Protein AF-A0A949YRA2-F1 (afdb_monomer_lite)

Foldseek 3Di:
DPPPDDDPFDKDKDWDWADDDPLDIDIDIDIAGPPVVNVCGVVRVVVVVVVVVVVVVVVVVVSVVCVVCVPDDDDDDPVCPVVVVVVVVVVVVVVVVPPPPPDDDDDDDDPPVVVVVVVVVPDDDDDDDD

Radius of gyration: 23.34 Å; chains: 1; bounding box: 51×47×56 Å

pLDDT: mean 82.06, std 20.98, range [34.44, 98.25]

Secondary structure (DSSP, 8-state):
--TTPPPS--EEEEEEEEEEETTEEEEEEEEEE-GGGGGGHHHHHHHHHHHHHHHHHHHHHHHHHHHH-TTPPPPPPGGGHHHHHHHHHHHHHHHHHTSPP-PPSPPP--GGGHHHHHSSS-S-------

Sequence (130 aa):
EAVGVEPLHSQFTCQAVTPLTHDRTCYFFAYGPWEKEAELKDFFYDLGKRAFEEDRMMIEAQQRNIDLHPEAKMVKLSMDAGLAQFNRIMDELMRAEAQPSTAAPGGQVEPDQFRKKLALEGSSRTVRDL

Structure (mmCIF, N/CA/C/O backbone):
data_AF-A0A949YRA2-F1
#
_entry.id   AF-A0A949YRA2-F1
#
loop_
_atom_site.group_PDB
_atom_site.id
_atom_site.type_symbol
_atom_site.label_atom_id
_atom_site.label_alt_id
_atom_site.label_comp_id
_atom_site.label_asym_id
_atom_site.label_entity_id
_atom_site.label_seq_id
_atom_site.pdbx_PDB_ins_code
_atom_site.Cartn_x
_atom_site.Cartn_y
_atom_site.Cartn_z
_atom_site.occupancy
_atom_site.B_iso_or_equiv
_atom_site.auth_seq_id
_atom_site.auth_comp_id
_atom_site.auth_asym_id
_atom_site.auth_atom_id
_atom_site.pdbx_PDB_model_num
ATOM 1 N N . GLU A 1 1 ? 21.977 7.964 0.334 1.00 52.72 1 GLU A N 1
ATOM 2 C CA . GLU A 1 1 ? 22.234 7.183 -0.894 1.00 52.72 1 GLU A CA 1
ATOM 3 C C . GLU A 1 1 ? 23.658 6.662 -0.870 1.00 52.72 1 GLU A C 1
ATOM 5 O O . GLU A 1 1 ? 24.536 7.360 -0.371 1.00 52.72 1 GLU A O 1
ATOM 10 N N . ALA A 1 2 ? 23.885 5.440 -1.350 1.00 53.75 2 ALA A N 1
ATOM 11 C CA . ALA A 1 2 ? 25.237 4.948 -1.579 1.00 53.75 2 ALA A CA 1
ATOM 12 C C . ALA A 1 2 ? 25.808 5.691 -2.796 1.00 53.75 2 ALA A C 1
ATOM 14 O O . ALA A 1 2 ? 25.314 5.539 -3.910 1.00 53.75 2 ALA A O 1
ATOM 15 N N . VAL A 1 3 ? 26.799 6.549 -2.569 1.00 66.19 3 VAL A N 1
ATOM 16 C CA . VAL A 1 3 ? 27.425 7.343 -3.631 1.00 66.19 3 VAL A CA 1
ATOM 17 C C . VAL A 1 3 ? 28.216 6.404 -4.547 1.00 66.19 3 VAL A C 1
ATOM 19 O O . VAL A 1 3 ? 29.112 5.707 -4.079 1.00 66.19 3 VAL A O 1
ATOM 22 N N . GLY A 1 4 ? 27.892 6.395 -5.844 1.00 78.25 4 GLY A N 1
ATOM 23 C CA . GLY A 1 4 ? 28.677 5.710 -6.882 1.00 78.25 4 GLY A CA 1
ATOM 24 C C . GLY A 1 4 ? 28.222 4.302 -7.283 1.00 78.25 4 GLY A C 1
ATOM 25 O O . GLY A 1 4 ? 28.941 3.648 -8.032 1.00 78.25 4 GLY A O 1
ATOM 26 N N . VAL A 1 5 ? 27.059 3.827 -6.824 1.00 83.94 5 VAL A N 1
ATOM 27 C CA . VAL A 1 5 ? 26.470 2.563 -7.305 1.00 83.94 5 VAL A CA 1
ATOM 28 C C . VAL A 1 5 ? 25.329 2.877 -8.267 1.00 83.94 5 VAL A C 1
ATOM 30 O O . VAL A 1 5 ? 24.354 3.514 -7.870 1.00 83.94 5 VAL A O 1
ATOM 33 N N . GLU A 1 6 ? 25.438 2.429 -9.520 1.00 82.62 6 GLU A N 1
ATOM 34 C CA . GLU A 1 6 ? 24.311 2.499 -10.453 1.00 82.62 6 GLU A CA 1
ATOM 35 C C . GLU A 1 6 ? 23.200 1.524 -10.022 1.00 82.62 6 GLU A C 1
ATOM 37 O O . GLU A 1 6 ? 23.482 0.347 -9.769 1.00 82.62 6 GLU A O 1
ATOM 42 N N . PRO A 1 7 ? 21.937 1.980 -9.916 1.00 82.81 7 PRO A N 1
ATOM 43 C CA . PRO A 1 7 ? 20.812 1.100 -9.633 1.00 82.81 7 PRO A CA 1
ATOM 44 C C . PRO A 1 7 ? 20.627 0.059 -10.739 1.00 82.81 7 PRO A C 1
ATOM 46 O O . PRO A 1 7 ? 20.622 0.403 -11.917 1.00 82.81 7 PRO A O 1
ATOM 49 N N . LEU A 1 8 ? 20.390 -1.196 -10.343 1.00 81.81 8 LEU A N 1
ATOM 50 C CA . LEU A 1 8 ? 20.043 -2.289 -11.265 1.00 81.81 8 LEU A CA 1
ATOM 51 C C . LEU A 1 8 ? 18.820 -1.954 -12.127 1.00 81.81 8 LEU A C 1
ATOM 53 O O . LEU A 1 8 ? 18.815 -2.247 -13.315 1.00 81.81 8 LEU A O 1
ATOM 57 N N . HIS A 1 9 ? 17.813 -1.323 -11.520 1.00 79.31 9 HIS A N 1
ATOM 58 C CA . HIS A 1 9 ? 16.630 -0.814 -12.201 1.00 79.31 9 HIS A CA 1
ATOM 59 C C . HIS A 1 9 ? 16.230 0.516 -11.592 1.00 79.31 9 HIS A C 1
ATOM 61 O O . HIS A 1 9 ? 16.335 0.723 -10.379 1.00 79.31 9 HIS A O 1
ATOM 67 N N . SER A 1 10 ? 15.710 1.396 -12.436 1.00 87.31 10 SER A N 1
ATOM 68 C CA . SER A 1 10 ? 14.964 2.556 -11.981 1.00 87.31 10 SER A CA 1
ATOM 69 C C . SER A 1 10 ? 13.503 2.335 -12.369 1.00 87.31 10 SER A C 1
ATOM 71 O O . SER A 1 10 ? 13.205 2.013 -13.518 1.00 87.31 10 SER A O 1
ATOM 73 N N . GLN A 1 11 ? 12.593 2.470 -11.411 1.00 91.00 11 GLN A N 1
ATOM 74 C CA . GLN A 1 11 ? 11.174 2.158 -11.589 1.00 91.00 11 GLN A CA 1
ATOM 75 C C . GLN A 1 11 ? 10.303 3.121 -10.788 1.00 91.00 11 GLN A C 1
ATOM 77 O O . GLN A 1 11 ? 10.803 3.823 -9.903 1.00 91.00 11 GLN A O 1
ATOM 82 N N . PHE A 1 12 ? 9.009 3.137 -11.088 1.00 92.44 12 PHE A N 1
ATOM 83 C CA . PHE A 1 12 ? 8.016 3.840 -10.287 1.00 92.44 12 PHE A CA 1
ATOM 84 C C . PHE A 1 12 ? 6.942 2.875 -9.794 1.00 92.44 12 PHE A C 1
ATOM 86 O O . PHE A 1 12 ? 6.502 1.981 -10.516 1.00 92.44 12 PHE A O 1
ATOM 93 N N . THR A 1 13 ? 6.454 3.130 -8.584 1.00 94.19 13 THR A N 1
ATOM 94 C CA . THR A 1 13 ? 5.279 2.461 -8.038 1.00 94.19 13 THR A CA 1
ATOM 95 C C . THR A 1 13 ? 4.332 3.493 -7.449 1.00 94.19 13 THR A C 1
ATOM 97 O O . THR A 1 13 ? 4.756 4.482 -6.849 1.00 94.19 13 THR A O 1
ATOM 100 N N . CYS A 1 14 ? 3.040 3.284 -7.654 1.00 94.81 14 CYS A N 1
ATOM 101 C CA . CYS A 1 14 ? 1.979 4.077 -7.063 1.00 94.81 14 CYS A CA 1
ATOM 102 C C . CYS A 1 14 ? 0.889 3.129 -6.581 1.00 94.81 14 CYS A C 1
ATOM 104 O O . CYS A 1 14 ? 0.493 2.217 -7.306 1.00 94.81 14 CYS A O 1
ATOM 106 N N . GLN A 1 15 ? 0.412 3.356 -5.362 1.00 95.50 15 GLN A N 1
ATOM 107 C CA . GLN A 1 15 ? -0.683 2.614 -4.757 1.00 95.50 15 GLN A CA 1
ATOM 108 C C . GLN A 1 15 ? -1.664 3.619 -4.166 1.00 95.50 15 GLN A C 1
ATOM 110 O O . GLN A 1 15 ? -1.257 4.579 -3.507 1.00 95.50 15 GLN A O 1
ATOM 115 N N . ALA A 1 16 ? -2.952 3.404 -4.403 1.00 95.50 16 ALA A N 1
ATOM 116 C CA . ALA A 1 16 ? -4.012 4.224 -3.843 1.00 95.50 16 ALA A CA 1
ATOM 117 C C . ALA A 1 16 ? -5.181 3.341 -3.416 1.00 95.50 16 ALA A C 1
ATOM 119 O O . ALA A 1 16 ? -5.572 2.417 -4.126 1.00 95.50 16 ALA A O 1
ATOM 120 N N . VAL A 1 17 ? -5.756 3.654 -2.259 1.00 95.12 17 VAL A N 1
ATOM 121 C CA . VAL A 1 17 ? -6.926 2.961 -1.719 1.00 95.12 17 VAL A CA 1
ATOM 122 C C . VAL A 1 17 ? -8.065 3.948 -1.540 1.00 95.12 17 VAL A C 1
ATOM 124 O O . VAL A 1 17 ? -7.864 5.067 -1.074 1.00 95.12 17 VAL A O 1
ATOM 127 N N . THR A 1 18 ? -9.268 3.551 -1.937 1.00 95.81 18 THR A N 1
ATOM 128 C CA . THR A 1 18 ? -10.472 4.374 -1.799 1.00 95.81 18 THR A CA 1
ATOM 129 C C . THR A 1 18 ? -11.563 3.566 -1.107 1.00 95.81 18 THR A C 1
ATOM 131 O O . THR A 1 18 ? -11.992 2.549 -1.660 1.00 95.81 18 THR A O 1
ATOM 134 N N . PRO A 1 19 ? -12.041 4.000 0.073 1.00 95.06 19 PRO A N 1
ATOM 135 C CA . PRO A 1 19 ? -13.161 3.350 0.743 1.00 95.06 19 PRO A CA 1
ATOM 136 C C . PRO A 1 19 ? -14.398 3.299 -0.163 1.00 95.06 19 PRO A C 1
ATOM 138 O O . PRO A 1 19 ? -14.737 4.291 -0.807 1.00 95.06 19 PRO A O 1
ATOM 141 N N . LEU A 1 20 ? -15.077 2.151 -0.206 1.00 96.62 20 LEU A N 1
ATOM 142 C CA . LEU A 1 20 ? -16.342 1.972 -0.932 1.00 96.62 20 LEU A CA 1
ATOM 143 C C . LEU A 1 20 ? -17.508 1.757 0.035 1.00 96.62 20 LEU A C 1
ATOM 145 O O . LEU A 1 20 ? -18.541 2.412 -0.066 1.00 96.62 20 LEU A O 1
ATOM 149 N N . THR A 1 21 ? -17.332 0.842 0.984 1.00 96.12 21 THR A N 1
ATOM 150 C CA . THR A 1 21 ? -18.250 0.593 2.102 1.00 96.12 21 THR A CA 1
ATOM 151 C C . THR A 1 21 ? -17.438 0.548 3.394 1.00 96.12 21 THR A C 1
ATOM 153 O O . THR A 1 21 ? -16.222 0.727 3.380 1.00 96.12 21 THR A O 1
ATOM 156 N N . HIS A 1 22 ? -18.096 0.286 4.523 1.00 93.00 22 HIS A N 1
ATOM 157 C CA . HIS A 1 22 ? -17.409 0.103 5.803 1.00 93.00 22 HIS A CA 1
ATOM 158 C C . HIS A 1 22 ? -16.370 -1.041 5.798 1.00 93.00 22 HIS A C 1
ATOM 160 O O . HIS A 1 22 ? -15.440 -1.005 6.594 1.00 93.00 22 HIS A O 1
ATOM 166 N N . ASP A 1 23 ? -16.519 -2.027 4.905 1.00 93.44 23 ASP A N 1
ATOM 167 C CA . ASP A 1 23 ? -15.733 -3.268 4.838 1.00 93.44 23 ASP A CA 1
ATOM 168 C C . ASP A 1 23 ? -15.220 -3.595 3.416 1.00 93.44 23 ASP A C 1
ATOM 170 O O . ASP A 1 23 ? -14.812 -4.725 3.122 1.00 93.44 23 ASP A O 1
ATOM 174 N N . ARG A 1 24 ? -15.284 -2.634 2.486 1.00 96.38 24 ARG A N 1
ATO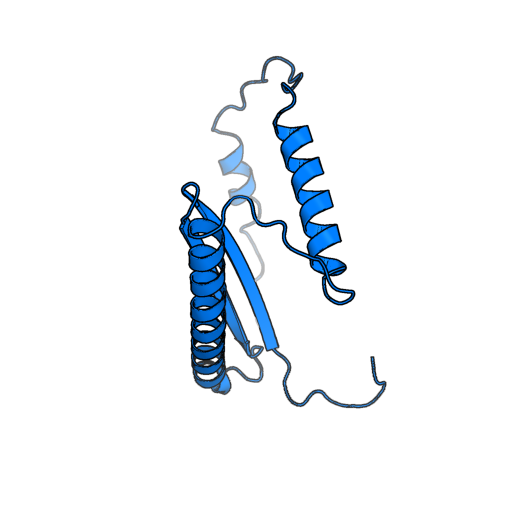M 175 C CA . ARG A 1 24 ? -14.804 -2.785 1.104 1.00 96.38 24 ARG A CA 1
ATOM 176 C C . ARG A 1 24 ? -14.054 -1.539 0.672 1.00 96.38 24 ARG A C 1
ATOM 178 O O . ARG A 1 24 ? -14.471 -0.414 0.941 1.00 96.38 24 ARG A O 1
ATOM 185 N N . THR A 1 25 ? -12.986 -1.751 -0.082 1.00 96.44 25 THR A N 1
ATOM 186 C CA . THR A 1 25 ? -12.154 -0.699 -0.663 1.00 96.44 25 THR A CA 1
ATOM 187 C C . THR A 1 25 ? -11.879 -1.011 -2.129 1.00 96.44 25 THR A C 1
ATOM 189 O O . THR A 1 25 ? -11.885 -2.174 -2.535 1.00 96.44 25 THR A O 1
ATOM 192 N N . CYS A 1 26 ? -11.642 0.023 -2.927 1.00 96.62 26 CYS A N 1
ATOM 193 C CA . CYS A 1 26 ? -11.049 -0.111 -4.247 1.00 96.62 26 CYS A CA 1
ATOM 194 C C . CYS A 1 26 ? -9.545 0.134 -4.126 1.00 96.62 26 CYS A C 1
ATOM 196 O O . CYS A 1 26 ? -9.133 1.163 -3.588 1.00 96.62 26 CYS A O 1
ATOM 198 N N . TYR A 1 27 ? -8.740 -0.806 -4.612 1.00 96.12 27 TYR A N 1
ATOM 199 C CA . TYR A 1 27 ? -7.285 -0.719 -4.588 1.00 96.12 27 TYR A CA 1
ATOM 200 C C . TYR A 1 27 ? -6.769 -0.502 -6.011 1.00 96.12 27 TYR A C 1
ATOM 202 O O . TYR A 1 27 ? -6.999 -1.324 -6.898 1.00 96.12 27 TYR A O 1
ATOM 210 N N . PHE A 1 28 ? -6.055 0.599 -6.219 1.00 95.62 28 PHE A N 1
ATOM 211 C CA . PHE A 1 28 ? -5.418 0.957 -7.479 1.00 95.62 28 PHE A CA 1
ATOM 212 C C . PHE A 1 28 ? -3.908 0.816 -7.338 1.00 95.62 28 PHE A C 1
ATOM 214 O O . PHE A 1 28 ? -3.332 1.294 -6.361 1.00 95.62 28 PHE A O 1
ATOM 221 N N . PHE A 1 29 ? -3.259 0.218 -8.336 1.00 95.25 29 PHE A N 1
ATOM 222 C CA . PHE A 1 29 ? -1.805 0.183 -8.418 1.00 95.25 29 PHE A CA 1
ATOM 223 C C . PHE A 1 29 ? -1.306 0.491 -9.821 1.00 95.25 29 PHE A C 1
ATOM 225 O O . PHE A 1 29 ? -1.953 0.182 -10.822 1.00 95.25 29 PHE A O 1
ATOM 232 N N . ALA A 1 30 ? -0.113 1.066 -9.870 1.00 94.12 30 ALA A N 1
ATOM 233 C CA . ALA A 1 30 ? 0.690 1.192 -11.067 1.00 94.12 30 ALA A CA 1
ATOM 234 C C . ALA A 1 30 ? 2.133 0.847 -10.709 1.00 94.12 30 ALA A C 1
ATOM 236 O O . ALA A 1 30 ? 2.660 1.337 -9.713 1.00 94.12 30 ALA A O 1
ATOM 237 N N . TYR A 1 31 ? 2.759 0.003 -11.520 1.00 95.56 31 TYR A N 1
ATOM 238 C CA . TYR A 1 31 ? 4.162 -0.359 -11.388 1.00 95.56 31 TYR A CA 1
ATOM 239 C C . TYR A 1 31 ? 4.742 -0.486 -12.792 1.00 95.56 31 TYR A C 1
ATOM 241 O O . TYR A 1 31 ? 4.183 -1.201 -13.626 1.00 95.56 31 TYR A O 1
ATOM 249 N N . GLY A 1 32 ? 5.826 0.232 -13.071 1.00 95.31 32 GLY A N 1
ATOM 250 C CA . GLY A 1 32 ? 6.456 0.180 -14.377 1.00 95.31 32 GLY A CA 1
ATOM 251 C C . GLY A 1 32 ? 7.894 0.689 -14.407 1.00 95.31 32 GLY A C 1
ATOM 252 O O . GLY A 1 32 ? 8.372 1.304 -13.446 1.00 95.31 32 GLY A O 1
ATOM 253 N N . PRO A 1 33 ? 8.581 0.436 -15.531 1.00 95.06 33 PRO A N 1
ATOM 254 C CA . PRO A 1 33 ? 9.901 0.983 -15.795 1.00 95.06 33 PRO A CA 1
ATOM 255 C C . PRO A 1 33 ? 9.815 2.466 -16.178 1.00 95.06 33 PRO A C 1
ATOM 257 O O . PRO A 1 33 ? 8.762 2.966 -16.584 1.00 95.06 33 PRO A O 1
ATOM 260 N N . TRP A 1 34 ? 10.948 3.164 -16.120 1.00 92.06 34 TRP A N 1
ATOM 261 C CA . TRP A 1 34 ? 11.088 4.434 -16.840 1.00 92.06 34 TRP A CA 1
ATOM 262 C C . TRP A 1 34 ? 11.210 4.204 -18.348 1.00 92.06 34 TRP A C 1
ATOM 264 O O . TRP A 1 34 ? 11.535 3.109 -18.796 1.00 92.06 34 TRP A O 1
ATOM 274 N N . GLU A 1 35 ? 11.007 5.266 -19.131 1.00 90.56 35 GLU A N 1
ATOM 275 C CA . GLU A 1 35 ? 11.012 5.241 -20.603 1.00 90.56 35 GLU A CA 1
ATOM 276 C C . GLU A 1 35 ? 12.206 4.486 -21.214 1.00 90.56 35 GLU A C 1
ATOM 278 O O . GLU A 1 35 ? 12.030 3.710 -22.148 1.00 90.56 35 GLU A O 1
ATOM 283 N N . LYS A 1 36 ? 13.408 4.662 -20.652 1.00 90.19 36 LYS A N 1
ATOM 284 C CA . LYS A 1 36 ? 14.646 4.016 -21.122 1.00 90.19 36 LYS A CA 1
ATOM 285 C C . LYS A 1 36 ? 14.652 2.480 -21.038 1.00 90.19 36 LYS A C 1
ATOM 287 O O . LYS A 1 36 ? 15.521 1.866 -21.638 1.00 90.19 36 LYS A O 1
ATOM 292 N N . GLU A 1 37 ? 13.734 1.903 -20.266 1.00 92.31 37 GLU A N 1
ATOM 293 C CA . GLU A 1 37 ? 13.572 0.464 -20.008 1.00 92.31 37 GLU A CA 1
ATOM 294 C C . GLU A 1 37 ? 12.142 0.017 -20.388 1.00 92.31 37 GLU A C 1
ATOM 296 O O . GLU A 1 37 ? 11.573 -0.904 -19.795 1.00 92.31 37 GLU A O 1
ATOM 301 N N . ALA A 1 38 ? 11.502 0.702 -21.346 1.00 92.19 38 ALA A N 1
ATOM 302 C CA . ALA A 1 38 ? 10.113 0.455 -21.740 1.00 92.19 38 ALA A CA 1
ATOM 303 C C . ALA A 1 38 ? 9.843 -0.993 -22.193 1.00 92.19 38 ALA A C 1
ATOM 305 O O . ALA A 1 38 ? 8.709 -1.473 -22.103 1.00 92.19 38 ALA A O 1
ATOM 306 N N . GLU A 1 39 ? 10.866 -1.714 -22.649 1.00 94.88 39 GLU A N 1
ATOM 307 C CA . GLU A 1 39 ? 10.806 -3.134 -22.986 1.00 94.88 39 GLU A CA 1
ATOM 308 C C . GLU A 1 39 ? 10.471 -4.033 -21.784 1.00 94.88 39 GLU A C 1
ATOM 310 O O . GLU A 1 39 ? 9.916 -5.114 -21.968 1.00 94.88 39 GLU A O 1
ATOM 315 N N . LEU A 1 40 ? 10.730 -3.579 -20.552 1.00 94.62 40 LEU A N 1
ATOM 316 C CA . LEU A 1 40 ? 10.447 -4.323 -19.320 1.00 94.62 40 LEU A CA 1
ATOM 317 C C . LEU A 1 40 ? 9.009 -4.143 -18.809 1.00 94.62 40 LEU A C 1
ATOM 319 O O . LEU A 1 40 ? 8.667 -4.664 -17.747 1.00 94.62 40 LEU A O 1
ATOM 323 N N . LYS A 1 41 ? 8.144 -3.422 -19.534 1.00 94.88 41 LYS A N 1
ATOM 324 C CA . LYS A 1 41 ? 6.773 -3.109 -19.089 1.00 94.88 41 LYS A CA 1
ATOM 325 C C . LYS A 1 41 ? 5.976 -4.348 -18.652 1.00 94.88 41 LYS A C 1
ATOM 327 O O . LYS A 1 41 ? 5.319 -4.309 -17.617 1.00 94.88 41 LYS A O 1
ATOM 332 N N . ASP A 1 42 ? 6.070 -5.445 -19.406 1.00 96.12 42 ASP A N 1
ATOM 333 C CA . ASP A 1 42 ? 5.271 -6.650 -19.160 1.00 96.12 42 ASP A CA 1
ATOM 334 C C . ASP A 1 42 ? 5.806 -7.394 -17.929 1.00 96.12 42 ASP A C 1
ATOM 336 O O . ASP A 1 42 ? 5.035 -7.876 -17.103 1.00 96.12 42 ASP A O 1
ATOM 340 N N . PHE A 1 43 ? 7.132 -7.387 -17.743 1.00 94.62 43 PHE A N 1
ATOM 341 C CA . PHE A 1 43 ? 7.775 -7.916 -16.543 1.00 94.62 43 PHE A CA 1
ATOM 342 C C . PHE A 1 43 ? 7.317 -7.170 -15.283 1.00 94.62 43 PHE A C 1
ATOM 344 O O . PHE A 1 43 ? 6.914 -7.801 -14.305 1.00 94.62 43 PHE A O 1
ATOM 351 N N . PHE A 1 44 ? 7.339 -5.834 -15.306 1.00 95.25 44 PHE A N 1
ATOM 352 C CA . PHE A 1 44 ? 6.909 -5.023 -14.165 1.00 95.25 44 PHE A CA 1
ATOM 353 C C . PHE A 1 44 ? 5.407 -5.136 -13.893 1.00 95.25 44 PHE A C 1
ATOM 355 O O . PHE A 1 44 ? 5.006 -5.190 -12.730 1.00 95.25 44 PHE A O 1
ATOM 362 N N . TYR A 1 45 ? 4.584 -5.243 -14.939 1.00 95.06 45 TYR A N 1
ATOM 363 C CA . TYR A 1 45 ? 3.153 -5.492 -14.790 1.00 95.06 45 TYR A CA 1
ATOM 364 C C . TYR A 1 45 ? 2.881 -6.828 -14.087 1.00 95.06 45 TYR A C 1
ATOM 366 O O . TYR A 1 45 ? 2.149 -6.867 -13.095 1.00 95.06 45 TYR A O 1
ATOM 374 N N . ASP A 1 46 ? 3.509 -7.913 -14.545 1.00 96.75 46 ASP A N 1
ATOM 375 C CA . ASP A 1 46 ? 3.347 -9.235 -13.938 1.00 96.75 46 ASP A CA 1
ATOM 376 C C . ASP A 1 46 ? 3.865 -9.271 -12.498 1.00 96.75 46 ASP A C 1
ATOM 378 O O . ASP A 1 46 ? 3.240 -9.881 -11.625 1.00 96.75 46 ASP A O 1
ATOM 382 N N . LEU A 1 47 ? 4.985 -8.595 -12.229 1.00 95.19 47 LEU A N 1
ATOM 383 C CA . LEU A 1 47 ? 5.532 -8.461 -10.884 1.00 95.19 47 LEU A CA 1
ATOM 384 C C . LEU A 1 47 ? 4.567 -7.704 -9.962 1.00 95.19 47 LEU A C 1
ATOM 386 O O . LEU A 1 47 ? 4.269 -8.182 -8.868 1.00 95.19 47 LEU A O 1
ATOM 390 N N . GLY A 1 48 ? 4.034 -6.568 -10.418 1.00 95.56 48 GLY A N 1
ATOM 391 C CA . GLY A 1 48 ? 3.053 -5.780 -9.673 1.00 95.56 48 GLY A CA 1
ATOM 392 C C . GLY A 1 48 ? 1.774 -6.557 -9.389 1.00 95.56 48 GLY A C 1
ATOM 393 O O . GLY A 1 48 ? 1.283 -6.540 -8.264 1.00 95.56 48 GLY A O 1
ATOM 394 N N . LYS A 1 49 ? 1.277 -7.318 -10.368 1.00 96.88 49 LYS A N 1
ATOM 395 C CA . LYS A 1 49 ? 0.098 -8.171 -10.192 1.00 96.88 49 LYS A CA 1
ATOM 396 C C . LYS A 1 49 ? 0.318 -9.259 -9.138 1.00 96.88 49 LYS A C 1
ATOM 398 O O . LYS A 1 49 ? -0.580 -9.529 -8.347 1.00 96.88 49 LYS A O 1
ATOM 403 N N . ARG A 1 50 ? 1.495 -9.893 -9.117 1.00 97.31 50 ARG A N 1
ATOM 404 C CA . ARG A 1 50 ? 1.824 -10.921 -8.113 1.00 97.31 50 ARG A CA 1
ATOM 405 C C . ARG A 1 50 ? 1.920 -10.330 -6.710 1.00 97.31 50 ARG A C 1
ATOM 407 O O . ARG A 1 50 ? 1.336 -10.898 -5.796 1.00 97.31 50 ARG A O 1
ATOM 414 N N . ALA A 1 51 ? 2.600 -9.192 -6.569 1.00 95.88 51 ALA A N 1
ATOM 415 C CA . ALA A 1 51 ? 2.689 -8.477 -5.298 1.00 95.88 51 ALA A CA 1
ATOM 416 C C . ALA A 1 51 ? 1.297 -8.071 -4.786 1.00 95.88 51 ALA A C 1
ATOM 418 O O . ALA A 1 51 ? 0.970 -8.304 -3.628 1.00 95.88 51 ALA A O 1
ATOM 419 N N . PHE A 1 52 ? 0.434 -7.568 -5.675 1.00 95.88 52 PHE A N 1
ATOM 420 C CA . PHE A 1 52 ? -0.943 -7.233 -5.325 1.00 95.88 52 PHE A CA 1
ATOM 421 C C . PHE A 1 52 ? -1.738 -8.440 -4.805 1.00 95.88 52 PHE A C 1
ATOM 423 O O . PHE A 1 52 ? -2.462 -8.313 -3.821 1.00 95.88 52 PHE A O 1
ATOM 430 N N . GLU A 1 53 ? -1.624 -9.614 -5.434 1.00 97.44 53 GLU A N 1
ATOM 431 C CA . GLU A 1 53 ? -2.339 -10.807 -4.956 1.00 97.44 53 GLU A CA 1
ATOM 432 C C . GLU A 1 53 ? -1.847 -11.286 -3.583 1.00 97.44 53 GLU A C 1
ATOM 434 O O . GLU A 1 53 ? -2.655 -11.761 -2.781 1.00 97.44 53 GLU A O 1
ATOM 439 N N . GLU A 1 54 ? -0.552 -11.142 -3.293 1.00 98.00 54 GLU A N 1
ATOM 440 C CA . GLU A 1 54 ? 0.003 -11.425 -1.967 1.00 98.00 54 GLU A CA 1
ATOM 441 C C . GLU A 1 54 ? -0.587 -10.479 -0.910 1.00 98.00 54 GLU A C 1
ATOM 443 O O . GLU A 1 54 ? -1.163 -10.941 0.083 1.00 98.00 54 GLU A O 1
ATOM 448 N N . ASP A 1 55 ? -0.538 -9.168 -1.168 1.00 96.62 55 ASP A N 1
ATOM 449 C CA . ASP A 1 55 ? -1.094 -8.145 -0.278 1.00 96.62 55 ASP A CA 1
ATOM 450 C C . ASP A 1 55 ? -2.599 -8.353 -0.057 1.00 96.62 55 ASP A C 1
ATOM 452 O O . ASP A 1 55 ? -3.081 -8.331 1.080 1.00 96.62 55 ASP A O 1
ATOM 456 N N . ARG A 1 56 ? -3.355 -8.628 -1.130 1.00 96.50 56 ARG A N 1
ATOM 457 C CA . ARG A 1 56 ? -4.800 -8.890 -1.071 1.00 96.50 56 ARG A CA 1
ATOM 458 C C . ARG A 1 56 ? -5.110 -10.078 -0.167 1.00 96.50 56 ARG A C 1
ATOM 460 O O . ARG A 1 56 ? -5.986 -9.979 0.693 1.00 96.50 56 ARG A O 1
ATOM 467 N N . MET A 1 57 ? -4.396 -11.192 -0.339 1.00 98.25 57 MET A N 1
ATOM 468 C CA . MET A 1 57 ? -4.600 -12.391 0.475 1.00 98.25 57 MET A CA 1
ATOM 469 C C . MET A 1 57 ? -4.369 -12.101 1.962 1.00 98.25 57 MET A C 1
ATOM 471 O O . MET A 1 57 ? -5.156 -12.546 2.805 1.00 98.25 57 MET A O 1
ATOM 475 N N . MET A 1 58 ? -3.316 -11.343 2.277 1.00 97.88 58 MET A N 1
ATOM 476 C CA . MET A 1 58 ? -2.961 -10.978 3.646 1.00 97.88 58 MET A CA 1
ATOM 477 C C . MET A 1 58 ? -4.004 -10.050 4.279 1.00 97.88 58 MET A C 1
ATOM 479 O O . MET A 1 58 ? -4.508 -10.344 5.364 1.00 97.88 58 MET A O 1
ATOM 483 N N . ILE A 1 59 ? -4.374 -8.963 3.597 1.00 96.19 59 ILE A N 1
ATOM 484 C CA . ILE A 1 59 ? -5.330 -7.966 4.103 1.00 96.19 59 ILE A CA 1
ATOM 485 C C . ILE A 1 59 ? -6.713 -8.594 4.309 1.00 96.19 59 ILE A C 1
ATOM 487 O O . ILE A 1 59 ? -7.339 -8.391 5.348 1.00 96.19 59 ILE A O 1
ATOM 491 N N . GLU A 1 60 ? -7.185 -9.421 3.373 1.00 97.31 60 GLU A N 1
ATOM 492 C CA . GLU A 1 60 ? -8.473 -10.109 3.527 1.00 97.31 60 GLU A CA 1
ATOM 493 C C . GLU A 1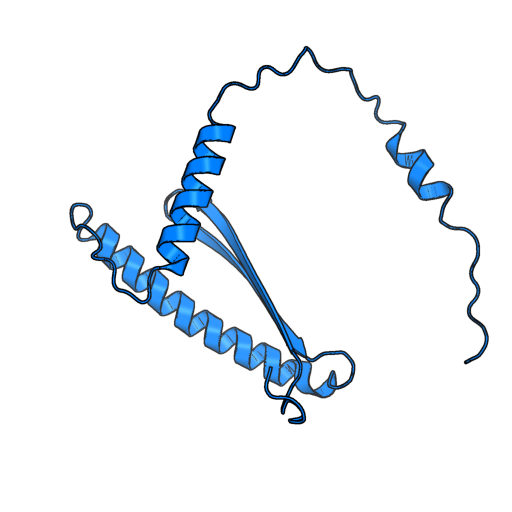 60 ? -8.455 -11.123 4.679 1.00 97.31 60 GLU A C 1
ATOM 495 O O . GLU A 1 60 ? -9.461 -11.302 5.367 1.00 97.31 60 GLU A O 1
ATOM 500 N N . ALA A 1 61 ? -7.325 -11.797 4.918 1.00 97.62 61 ALA A N 1
ATOM 501 C CA . ALA A 1 61 ? -7.174 -12.667 6.081 1.00 97.62 61 ALA A CA 1
ATOM 502 C C . ALA A 1 61 ? -7.200 -11.877 7.396 1.00 97.62 61 ALA A C 1
ATOM 504 O O . ALA A 1 61 ? -7.849 -12.305 8.351 1.00 97.62 61 ALA A O 1
ATOM 505 N N . GLN A 1 62 ? -6.548 -10.714 7.436 1.00 95.56 62 GLN A N 1
ATOM 506 C CA . GLN A 1 62 ? -6.590 -9.818 8.590 1.00 95.56 62 GLN A CA 1
ATOM 507 C C . GLN A 1 62 ? -8.013 -9.315 8.855 1.00 95.56 62 GLN A C 1
ATOM 509 O O . GLN A 1 62 ? -8.459 -9.385 9.999 1.00 95.56 62 GLN A O 1
ATOM 514 N N . GLN A 1 63 ? -8.756 -8.908 7.819 1.00 96.06 63 GLN A N 1
ATOM 515 C CA . GLN A 1 63 ? -10.152 -8.486 7.966 1.00 96.06 63 GLN A CA 1
ATOM 516 C C . GLN A 1 63 ? -11.024 -9.613 8.530 1.00 96.06 63 GLN A C 1
ATOM 518 O O . GLN A 1 63 ? -11.742 -9.393 9.499 1.00 96.06 63 GLN A O 1
ATOM 523 N N . ARG A 1 64 ? -10.888 -10.848 8.021 1.00 96.81 64 ARG A N 1
ATOM 524 C CA . ARG A 1 64 ? -11.604 -12.010 8.581 1.00 96.81 64 ARG A CA 1
ATOM 525 C C . ARG A 1 64 ? -11.303 -12.218 10.067 1.00 96.81 64 ARG A C 1
ATOM 527 O O . ARG A 1 64 ? -12.206 -12.543 10.830 1.00 96.81 64 ARG A O 1
ATOM 534 N N . ASN A 1 65 ? -10.055 -12.030 10.492 1.00 96.06 65 ASN A N 1
ATOM 535 C CA . ASN A 1 65 ? -9.690 -12.154 11.905 1.00 96.06 65 ASN A CA 1
ATOM 536 C C . ASN A 1 65 ? -10.286 -11.029 12.765 1.00 96.06 65 ASN A C 1
ATOM 538 O O . ASN A 1 65 ? -10.709 -11.297 13.889 1.00 96.06 65 ASN A O 1
ATOM 542 N N . ILE A 1 66 ? -10.339 -9.799 12.245 1.00 95.06 66 ILE A N 1
ATOM 543 C CA . ILE A 1 66 ? -11.000 -8.664 12.906 1.00 95.06 66 ILE A CA 1
ATOM 544 C C . ILE A 1 66 ? -12.495 -8.956 13.074 1.00 95.06 66 ILE A C 1
ATOM 546 O O . ILE A 1 66 ? -13.025 -8.791 14.170 1.00 95.06 66 ILE A O 1
ATOM 550 N N . ASP A 1 67 ? -13.148 -9.470 12.030 1.00 95.56 67 ASP A N 1
ATOM 551 C CA . ASP A 1 67 ? -14.574 -9.808 12.059 1.00 95.56 67 ASP A CA 1
ATOM 552 C C . ASP A 1 67 ? -14.884 -10.920 13.078 1.00 95.56 67 ASP A C 1
ATOM 554 O O . ASP A 1 67 ? -15.915 -10.889 13.750 1.00 95.56 67 ASP A O 1
ATOM 558 N N . LEU A 1 68 ? -13.984 -11.900 13.224 1.00 97.25 68 LEU A N 1
ATOM 559 C CA . LEU A 1 68 ? -14.119 -12.990 14.199 1.00 97.25 68 LEU A CA 1
ATOM 560 C C . LEU A 1 68 ? -13.908 -12.531 15.649 1.00 97.25 68 LEU A C 1
ATOM 562 O O . LEU A 1 68 ? -14.473 -13.122 16.573 1.00 97.25 68 LEU A O 1
ATOM 566 N N . HIS A 1 69 ? -13.087 -11.502 15.863 1.00 96.44 69 HIS A N 1
ATOM 567 C CA . HIS A 1 69 ? -12.680 -11.043 17.189 1.00 96.44 69 HIS A CA 1
ATOM 568 C C . HIS A 1 69 ? -12.714 -9.508 17.306 1.00 96.44 69 HIS A C 1
ATOM 570 O O . HIS A 1 69 ? -11.674 -8.894 17.549 1.00 96.44 69 HIS A O 1
ATOM 576 N N . PRO A 1 70 ? -13.896 -8.870 17.212 1.00 94.06 70 PRO A N 1
ATOM 577 C CA . PRO A 1 70 ? -14.009 -7.407 17.147 1.00 94.06 70 PRO A CA 1
ATOM 578 C C . PRO A 1 70 ? -13.509 -6.687 18.410 1.00 94.06 70 PRO A C 1
ATOM 580 O O . PRO A 1 70 ? -13.047 -5.552 18.341 1.00 94.06 70 PRO A O 1
ATOM 583 N N . GLU A 1 71 ? -13.555 -7.353 19.566 1.00 96.25 71 GLU A N 1
ATOM 584 C CA . GLU A 1 71 ? -13.084 -6.802 20.846 1.00 96.25 71 GLU A CA 1
ATOM 585 C C . GLU A 1 71 ? -11.566 -6.960 21.053 1.00 96.25 71 GLU A C 1
ATOM 587 O O . GLU A 1 71 ? -10.996 -6.434 22.016 1.00 96.25 71 GLU A O 1
ATOM 592 N N . ALA A 1 72 ? -10.885 -7.715 20.182 1.00 94.50 72 ALA A N 1
ATOM 593 C CA . ALA A 1 72 ? -9.451 -7.926 20.295 1.00 94.50 72 ALA A CA 1
ATOM 594 C C . ALA A 1 72 ? -8.695 -6.646 19.924 1.00 94.50 72 ALA A C 1
ATOM 596 O O . ALA A 1 72 ? -8.858 -6.070 18.850 1.00 94.50 72 ALA A O 1
ATOM 597 N N . LYS A 1 73 ? -7.804 -6.207 20.815 1.00 91.00 73 LYS A N 1
ATOM 598 C CA . LYS A 1 73 ? -6.955 -5.041 20.558 1.00 91.00 73 LYS A CA 1
ATOM 599 C C . LYS A 1 73 ? -5.725 -5.458 19.761 1.00 91.00 73 LYS A C 1
ATOM 601 O O . LYS A 1 73 ? -4.970 -6.321 20.205 1.00 91.00 73 LYS A O 1
ATOM 606 N N . MET A 1 74 ? -5.484 -4.793 18.631 1.00 90.38 74 MET A N 1
ATOM 607 C CA . MET A 1 74 ? -4.228 -4.941 17.893 1.00 90.38 74 MET A CA 1
ATOM 608 C C . MET A 1 74 ? -3.044 -4.469 18.748 1.00 90.38 74 MET A C 1
ATOM 610 O O . MET A 1 74 ? -3.026 -3.339 19.243 1.00 90.38 74 MET A O 1
ATOM 614 N N . VAL A 1 75 ? -2.044 -5.338 18.904 1.00 92.56 75 VAL A N 1
ATOM 615 C CA . VAL A 1 75 ?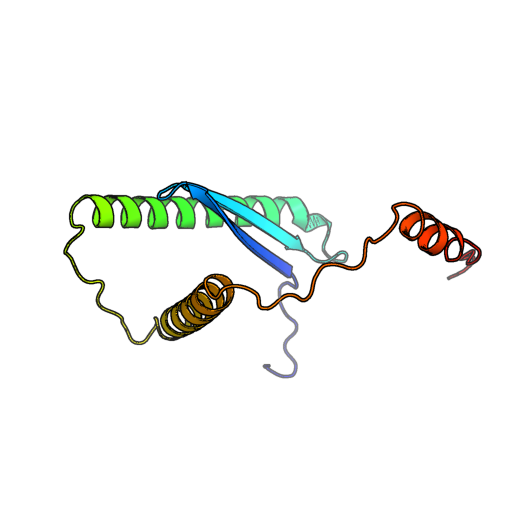 -0.787 -5.030 19.595 1.00 92.56 75 VAL A CA 1
ATOM 616 C C . VAL A 1 75 ? 0.212 -4.510 18.568 1.00 92.56 75 VAL A C 1
ATOM 618 O O . VAL A 1 75 ? 0.537 -5.213 17.618 1.00 92.56 75 VAL A O 1
ATOM 621 N N . LYS A 1 76 ? 0.697 -3.282 18.765 1.00 92.19 76 LYS A N 1
ATOM 622 C CA . LYS A 1 76 ? 1.674 -2.648 17.871 1.00 92.19 76 LYS A CA 1
ATOM 623 C C . LYS A 1 76 ? 3.091 -3.110 18.198 1.00 92.19 76 LYS A C 1
ATOM 625 O O . LYS A 1 76 ? 3.465 -3.187 19.370 1.00 92.19 76 LYS A O 1
ATOM 630 N N . LEU A 1 77 ? 3.882 -3.348 17.164 1.00 95.44 77 LEU A N 1
ATOM 631 C CA . LEU A 1 77 ? 5.306 -3.649 17.231 1.00 95.44 77 LEU A CA 1
ATOM 632 C C . LEU A 1 77 ? 6.136 -2.412 16.859 1.00 95.44 77 LEU A C 1
ATOM 634 O O . LEU A 1 77 ? 5.623 -1.407 16.369 1.00 95.44 77 LEU A O 1
ATOM 638 N N . SER A 1 78 ? 7.452 -2.482 17.069 1.00 94.88 78 SER A N 1
ATOM 639 C CA . SER A 1 78 ? 8.373 -1.388 16.724 1.00 94.88 78 SER A CA 1
ATOM 640 C C . SER A 1 78 ? 8.365 -1.038 15.230 1.00 94.88 78 SER A C 1
ATOM 642 O O . SER A 1 78 ? 8.559 0.123 14.875 1.00 94.88 78 SER A O 1
ATOM 644 N N . MET A 1 79 ? 8.102 -2.019 14.363 1.00 95.56 79 MET A N 1
ATOM 645 C CA . MET A 1 79 ? 8.013 -1.830 12.910 1.00 95.56 79 MET A CA 1
ATOM 646 C C . MET A 1 79 ? 6.754 -1.060 12.480 1.00 95.56 79 MET A C 1
ATOM 648 O O . MET A 1 79 ? 6.735 -0.482 11.397 1.00 95.56 79 MET A O 1
ATOM 652 N N . ASP A 1 80 ? 5.747 -0.949 13.351 1.00 95.81 80 ASP A N 1
ATOM 653 C CA . ASP A 1 80 ? 4.472 -0.291 13.037 1.00 95.81 80 ASP A CA 1
ATOM 654 C C . ASP A 1 80 ? 4.507 1.228 13.254 1.00 95.81 80 ASP A C 1
ATOM 656 O O . ASP A 1 80 ? 3.471 1.894 13.198 1.00 95.81 80 ASP A O 1
ATOM 660 N N . ALA A 1 81 ? 5.682 1.811 13.517 1.00 95.88 81 ALA A N 1
ATOM 661 C CA . ALA A 1 81 ? 5.821 3.241 13.783 1.00 95.88 81 ALA A CA 1
ATOM 662 C C . ALA A 1 81 ? 5.252 4.106 12.641 1.00 95.88 81 ALA A C 1
ATOM 664 O O . ALA A 1 81 ? 4.521 5.065 12.901 1.00 95.88 81 ALA A O 1
ATOM 665 N N . GLY A 1 82 ? 5.518 3.729 11.384 1.00 95.62 82 GLY A N 1
ATOM 666 C CA . GLY A 1 82 ? 4.978 4.422 10.210 1.00 95.62 82 GLY A CA 1
ATOM 667 C C . GLY A 1 82 ? 3.450 4.351 10.137 1.00 95.62 82 GLY A C 1
ATOM 668 O O . GLY A 1 82 ? 2.790 5.373 9.955 1.00 95.62 82 GLY A O 1
ATOM 669 N N . LEU A 1 83 ? 2.872 3.170 10.380 1.00 94.19 83 LEU A N 1
ATOM 670 C CA . LEU A 1 83 ? 1.419 2.977 10.398 1.00 94.19 83 LEU A CA 1
ATOM 671 C C . LEU A 1 83 ? 0.755 3.743 11.553 1.00 94.19 83 LEU A C 1
ATOM 673 O O . LEU A 1 83 ? -0.317 4.325 11.394 1.00 94.19 83 LEU A O 1
ATOM 677 N N . ALA A 1 84 ? 1.393 3.784 12.723 1.00 94.75 84 ALA A N 1
ATOM 678 C CA . ALA A 1 84 ? 0.908 4.558 13.858 1.00 94.75 84 ALA A CA 1
ATOM 679 C C . ALA A 1 84 ? 0.891 6.065 13.555 1.00 94.75 84 ALA A C 1
ATOM 681 O O . ALA A 1 84 ? -0.074 6.744 13.910 1.00 94.75 84 ALA A O 1
ATOM 682 N N . GLN A 1 85 ? 1.925 6.578 12.881 1.00 96.69 85 GLN A N 1
ATOM 683 C CA . GLN A 1 85 ? 1.979 7.973 12.455 1.00 96.69 85 GLN A CA 1
ATOM 684 C C . GLN A 1 85 ? 0.919 8.288 11.394 1.00 96.69 85 GLN A C 1
ATOM 686 O O . GLN A 1 85 ? 0.246 9.311 11.516 1.00 96.69 85 GLN A O 1
ATOM 691 N N . PHE A 1 86 ? 0.744 7.412 10.401 1.00 95.88 86 PHE A N 1
ATOM 692 C CA . PHE A 1 86 ? -0.294 7.549 9.379 1.00 95.88 86 PHE A CA 1
ATOM 693 C C . PHE A 1 86 ? -1.691 7.643 10.003 1.00 95.88 86 PHE A C 1
ATOM 695 O O . PHE A 1 86 ? -2.397 8.617 9.760 1.00 95.88 86 PHE A O 1
ATOM 702 N N . ASN A 1 87 ? -2.053 6.698 10.879 1.00 94.81 87 ASN A N 1
ATOM 703 C CA . ASN A 1 87 ? -3.359 6.699 11.545 1.00 94.81 87 ASN A CA 1
ATOM 704 C C . ASN A 1 87 ? -3.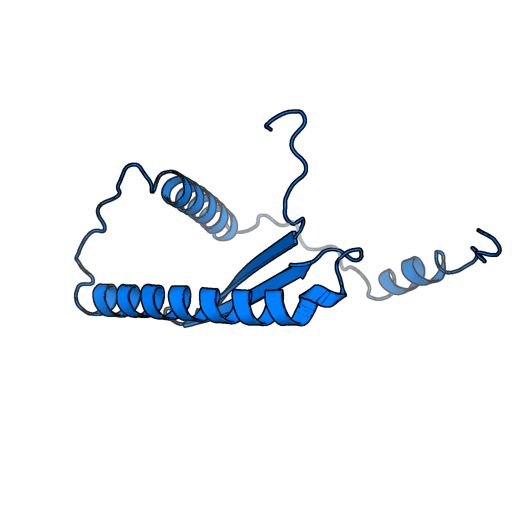596 7.983 12.352 1.00 94.81 87 ASN A C 1
ATOM 706 O O . ASN A 1 87 ? -4.680 8.549 12.293 1.00 94.81 87 ASN A O 1
ATOM 710 N N . ARG A 1 88 ? -2.569 8.500 13.044 1.00 96.56 88 ARG A N 1
ATOM 711 C CA . ARG A 1 88 ? -2.680 9.780 13.763 1.00 96.56 88 ARG A CA 1
ATOM 712 C C . ARG A 1 88 ? -3.005 10.944 12.820 1.00 96.56 88 ARG A C 1
ATOM 714 O O . ARG A 1 88 ? -3.847 11.769 13.156 1.00 96.56 88 ARG A O 1
ATOM 721 N N . ILE A 1 89 ? -2.335 11.021 11.668 1.00 97.88 89 ILE A N 1
ATOM 722 C CA . ILE A 1 89 ? -2.574 12.077 10.672 1.00 97.88 89 ILE A CA 1
ATOM 723 C C . ILE A 1 89 ? -3.986 11.948 10.092 1.00 97.88 89 ILE A C 1
ATOM 725 O O . ILE A 1 89 ? -4.698 12.944 10.006 1.00 97.88 89 ILE A O 1
ATOM 729 N N . MET A 1 90 ? -4.415 10.732 9.746 1.00 95.44 90 MET A N 1
ATOM 730 C CA . MET A 1 90 ? -5.766 10.487 9.233 1.00 95.44 90 MET A CA 1
ATOM 731 C C . MET A 1 90 ? -6.843 10.879 10.246 1.00 95.44 90 MET A C 1
ATOM 733 O O . MET A 1 90 ? -7.782 11.583 9.885 1.00 95.44 90 MET A O 1
ATOM 737 N N . ASP A 1 91 ? -6.673 10.515 11.520 1.00 96.19 91 ASP A N 1
ATOM 738 C CA . ASP A 1 91 ? -7.589 10.912 12.592 1.00 96.19 91 ASP A CA 1
ATOM 739 C C . ASP A 1 91 ? -7.692 12.439 12.726 1.00 96.19 91 ASP A C 1
ATOM 741 O O . ASP A 1 91 ? -8.774 12.976 12.963 1.00 96.19 91 ASP A O 1
ATOM 745 N N . GLU A 1 92 ? -6.570 13.154 12.603 1.00 96.69 92 GLU A N 1
ATOM 746 C CA . GLU A 1 92 ? -6.531 14.620 12.653 1.00 96.69 92 GLU A CA 1
ATOM 747 C C . GLU A 1 92 ? -7.278 15.247 11.470 1.00 96.69 92 GLU A C 1
ATOM 749 O O . GLU A 1 92 ? 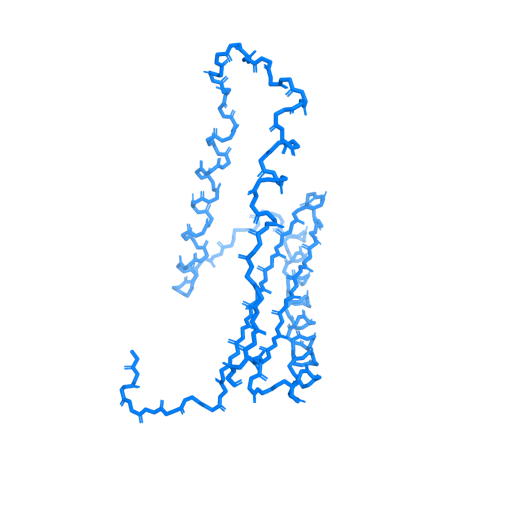-8.083 16.157 11.679 1.00 96.69 92 GLU A O 1
ATOM 754 N N . LEU A 1 93 ? -7.070 14.729 10.257 1.00 96.12 93 LEU A N 1
ATOM 755 C CA . LEU A 1 93 ? -7.768 15.182 9.051 1.00 96.12 93 LEU A CA 1
ATOM 756 C C . LEU A 1 93 ? -9.277 14.923 9.142 1.00 96.12 93 LEU A C 1
ATOM 758 O O . LEU A 1 93 ? -10.065 15.844 8.942 1.00 96.12 93 LEU A O 1
ATOM 762 N N . MET A 1 94 ? -9.687 13.719 9.550 1.00 94.38 94 MET A N 1
ATOM 763 C CA . MET A 1 94 ? -11.103 13.365 9.715 1.00 94.38 94 MET A CA 1
ATOM 764 C C . MET A 1 94 ? -11.794 14.226 10.780 1.00 94.38 94 MET A C 1
ATOM 766 O O . MET A 1 94 ? -12.938 14.645 10.603 1.00 94.38 94 MET A O 1
ATOM 770 N N . ARG A 1 95 ? -11.110 14.538 11.891 1.00 95.88 95 ARG A N 1
ATOM 771 C CA . ARG A 1 95 ? -11.641 15.461 12.909 1.00 95.88 95 ARG A CA 1
ATOM 772 C C . ARG A 1 95 ? -11.784 16.883 12.378 1.00 95.88 95 ARG A C 1
ATOM 774 O O . ARG A 1 95 ? -12.732 17.557 12.769 1.00 95.88 95 ARG A O 1
ATOM 781 N N . ALA A 1 96 ? -10.852 17.347 11.547 1.00 94.69 96 ALA A N 1
ATOM 782 C CA . ALA A 1 96 ? -10.932 18.667 10.933 1.00 94.69 96 ALA A CA 1
ATOM 783 C C . ALA A 1 96 ? -12.098 18.753 9.933 1.00 94.69 96 ALA A C 1
ATOM 785 O O . ALA A 1 96 ? -12.828 19.738 9.946 1.00 94.69 96 ALA A O 1
ATOM 786 N N . GLU A 1 97 ? -12.325 17.706 9.134 1.00 92.44 97 GLU A N 1
ATOM 787 C CA . GLU A 1 97 ? -13.462 17.612 8.204 1.00 92.44 97 GLU A CA 1
ATOM 788 C C . GLU A 1 97 ? -14.818 17.535 8.920 1.00 92.44 97 GLU A C 1
ATOM 790 O O . GLU A 1 97 ? -15.809 18.076 8.434 1.00 92.44 97 GLU A O 1
ATOM 795 N N . ALA A 1 98 ? -14.873 16.893 10.091 1.00 90.81 98 ALA A N 1
ATOM 796 C CA . ALA A 1 98 ? -16.094 16.782 10.889 1.00 90.81 98 ALA A CA 1
ATOM 797 C C . ALA A 1 98 ? -16.494 18.091 11.597 1.00 90.81 98 ALA A C 1
ATOM 799 O O . ALA A 1 98 ? -17.614 18.197 12.107 1.00 90.81 98 ALA A O 1
ATOM 800 N N . GLN A 1 99 ? -15.604 19.088 11.664 1.00 85.75 99 GLN A N 1
ATOM 801 C CA . GLN A 1 99 ? -15.963 20.397 12.201 1.00 85.75 99 GLN A CA 1
ATOM 802 C C . GLN A 1 99 ? -16.826 21.147 11.181 1.00 85.75 99 GLN A C 1
ATOM 804 O O . GLN A 1 99 ? -16.482 21.189 10.000 1.00 85.75 99 GLN A O 1
ATOM 809 N N . PRO A 1 100 ? -17.940 21.769 11.605 1.00 70.38 100 PRO A N 1
ATOM 810 C CA . PRO A 1 100 ? -18.756 22.557 10.699 1.00 70.38 100 PRO A CA 1
ATOM 811 C C . PRO A 1 100 ? -17.888 23.656 10.094 1.00 70.38 100 PRO A C 1
ATOM 813 O O . PRO A 1 100 ? -17.354 24.505 10.811 1.00 70.38 100 PRO A O 1
ATOM 816 N N . SER A 1 101 ? -17.746 23.637 8.769 1.00 66.06 101 SER A N 1
ATOM 817 C CA . SER A 1 101 ? -17.060 24.704 8.060 1.00 66.06 101 SER A CA 1
ATOM 818 C C . SER A 1 101 ? -17.760 26.015 8.404 1.00 66.06 101 SER A C 1
ATOM 820 O O . SER A 1 101 ? -18.918 26.215 8.029 1.00 66.06 101 SER A O 1
ATOM 822 N N . THR A 1 102 ? -17.070 26.945 9.060 1.00 55.62 102 THR A N 1
ATOM 823 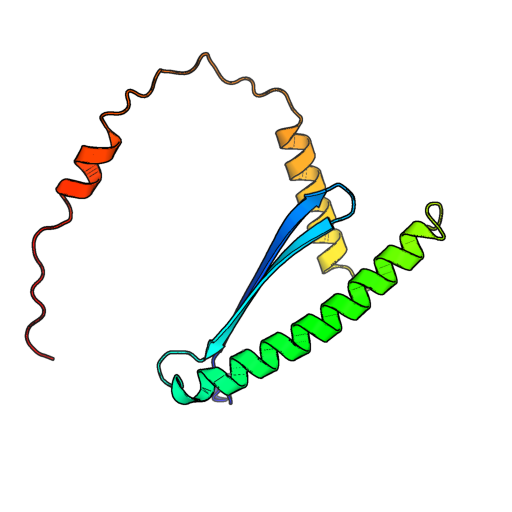C CA . THR A 1 102 ? -17.487 28.352 9.115 1.00 55.62 102 THR A CA 1
ATOM 824 C C . THR A 1 102 ? -17.213 29.004 7.758 1.00 55.62 102 THR A C 1
ATOM 826 O O . THR A 1 102 ? -16.514 30.011 7.657 1.00 55.62 102 THR A O 1
ATOM 829 N N . ALA A 1 103 ? -17.691 28.376 6.684 1.00 53.59 103 ALA A N 1
ATOM 830 C CA . ALA A 1 103 ? -17.636 28.927 5.351 1.00 53.59 103 ALA A CA 1
ATOM 831 C C . ALA A 1 103 ? -18.650 30.073 5.296 1.00 53.59 103 ALA A C 1
ATOM 833 O O . ALA A 1 103 ? -19.849 29.877 5.502 1.00 53.59 103 ALA A O 1
ATOM 834 N N . ALA A 1 104 ? -18.146 31.283 5.055 1.00 55.44 104 ALA A N 1
ATOM 835 C CA . ALA A 1 104 ? -18.965 32.431 4.694 1.00 55.44 104 ALA A CA 1
ATOM 836 C C . ALA A 1 104 ? -19.877 32.071 3.496 1.00 55.44 104 ALA A C 1
ATOM 838 O O . ALA A 1 104 ? -19.490 31.220 2.688 1.00 55.44 104 ALA A O 1
ATOM 839 N N . PRO A 1 105 ? -21.068 32.693 3.355 1.00 46.66 105 PRO A N 1
ATOM 840 C CA . PRO A 1 105 ? -21.999 32.367 2.278 1.00 46.66 105 PRO A CA 1
ATOM 841 C C . PRO A 1 105 ? -21.287 32.462 0.925 1.00 46.66 105 PRO A C 1
ATOM 843 O O . PRO A 1 105 ? -20.681 33.487 0.611 1.00 46.66 105 PRO A O 1
ATOM 846 N N . GLY A 1 106 ? -21.321 31.365 0.167 1.00 47.38 106 GLY A N 1
ATOM 847 C CA . GLY A 1 106 ? -20.549 31.196 -1.057 1.00 47.38 106 GLY A CA 1
ATOM 848 C C . GLY A 1 106 ? -20.805 32.302 -2.078 1.00 47.38 106 GLY A C 1
ATOM 849 O O . GLY A 1 106 ? -21.944 32.556 -2.469 1.00 47.38 106 GLY A O 1
ATOM 850 N N . GLY A 1 107 ? -19.725 32.926 -2.549 1.00 46.31 107 GLY A N 1
ATOM 851 C CA . GLY A 1 107 ? -19.745 33.664 -3.804 1.00 46.31 107 GLY A CA 1
ATOM 852 C C . GLY A 1 107 ? -20.023 32.679 -4.935 1.00 46.31 107 GLY A C 1
ATOM 853 O O . GLY A 1 107 ? -19.275 31.723 -5.130 1.00 46.31 107 GLY A O 1
ATOM 854 N N . GLN A 1 108 ? -21.127 32.892 -5.643 1.00 43.25 108 GLN A N 1
ATOM 855 C CA . GLN A 1 108 ? -21.490 32.145 -6.841 1.00 43.25 108 GLN A CA 1
ATOM 856 C C . GLN A 1 108 ? -20.342 32.237 -7.854 1.00 43.25 108 GLN A C 1
ATOM 858 O O . GLN A 1 108 ? -19.989 33.331 -8.294 1.00 43.25 108 GLN A O 1
ATOM 863 N N . VAL A 1 109 ? -19.741 31.103 -8.216 1.00 51.59 109 VAL A N 1
ATOM 864 C CA . VAL A 1 109 ? -18.788 31.050 -9.329 1.00 51.59 109 VAL A CA 1
ATOM 865 C C . VAL A 1 109 ? -19.586 30.688 -10.576 1.00 51.59 109 VAL A C 1
ATOM 867 O O . VAL A 1 109 ? -20.017 29.548 -10.738 1.00 51.59 109 VAL A O 1
ATOM 870 N N . GLU A 1 110 ? -19.827 31.688 -11.421 1.00 47.56 110 GLU A N 1
ATOM 871 C CA . GLU A 1 110 ? -20.511 31.529 -12.706 1.00 47.56 110 GLU A CA 1
ATOM 872 C C . GLU A 1 110 ? -19.735 30.561 -13.632 1.00 47.56 110 GLU A C 1
ATOM 874 O O . GLU A 1 110 ? -18.503 30.659 -13.719 1.00 47.56 110 GLU A O 1
ATOM 879 N N . PRO A 1 111 ? -20.409 29.650 -14.367 1.00 52.12 111 PRO A N 1
ATOM 880 C CA . PRO A 1 111 ? -19.776 28.548 -15.111 1.00 52.12 111 PRO A CA 1
ATOM 881 C C . PRO A 1 111 ? -18.822 28.966 -16.246 1.00 52.12 111 PRO A C 1
ATOM 883 O O . PRO A 1 111 ? -18.112 28.128 -16.805 1.00 52.12 111 PRO A O 1
ATOM 886 N N . ASP A 1 112 ? -18.795 30.246 -16.613 1.00 54.59 112 ASP A N 1
ATOM 887 C CA . ASP A 1 112 ? -18.177 30.721 -17.855 1.00 54.59 112 ASP A CA 1
ATOM 888 C C . ASP A 1 112 ? -16.689 31.113 -17.716 1.00 54.59 112 ASP A C 1
ATOM 890 O O . ASP A 1 112 ? -16.001 31.394 -18.702 1.00 54.59 112 ASP A O 1
ATOM 894 N N . GLN A 1 113 ? -16.138 31.093 -16.496 1.00 49.97 113 GLN A N 1
ATOM 895 C CA . GLN A 1 113 ? -14.738 31.475 -16.255 1.00 49.97 113 GLN A CA 1
ATOM 896 C C . GLN A 1 113 ? -13.717 30.364 -16.550 1.00 49.97 113 GLN A C 1
ATOM 898 O O . GLN A 1 113 ? -12.561 30.664 -16.855 1.00 49.97 113 GLN A O 1
ATOM 903 N N . PHE A 1 114 ? -14.119 29.088 -16.520 1.00 45.44 114 PHE A N 1
ATOM 904 C CA . PHE A 1 114 ? -13.183 27.969 -16.697 1.00 45.44 114 PHE A CA 1
ATOM 905 C C . PHE A 1 114 ? -12.738 27.794 -18.162 1.00 45.44 114 PHE A C 1
ATOM 907 O O . PHE A 1 114 ? -11.599 27.420 -18.437 1.00 45.44 114 PHE A O 1
ATOM 914 N N . ARG A 1 115 ? -13.598 28.143 -19.133 1.00 48.00 115 ARG A N 1
ATOM 915 C CA . ARG A 1 115 ? -13.312 27.962 -20.571 1.00 48.00 115 ARG A CA 1
ATOM 916 C C . ARG A 1 115 ? -12.305 28.955 -21.153 1.00 48.00 115 ARG A C 1
ATOM 918 O O . ARG A 1 115 ? -11.618 28.611 -22.110 1.00 48.00 115 ARG A O 1
ATOM 925 N N . LYS A 1 116 ? -12.170 30.162 -20.592 1.00 45.25 116 LYS A N 1
ATOM 926 C CA . LYS A 1 116 ? -11.236 31.170 -21.134 1.00 45.25 116 LYS A CA 1
ATOM 927 C C . LYS A 1 116 ? -9.774 30.906 -20.779 1.00 45.25 116 LYS A C 1
ATOM 929 O O . LYS A 1 116 ? -8.903 31.315 -21.539 1.00 45.25 116 LYS A O 1
ATOM 934 N N . LYS A 1 117 ? -9.488 30.194 -19.683 1.00 44.56 117 LYS A N 1
ATOM 935 C CA . LYS A 1 117 ? -8.101 29.926 -19.266 1.00 44.56 117 LYS A CA 1
ATOM 936 C C . LYS A 1 117 ? -7.416 28.849 -20.117 1.00 44.56 117 LYS A C 1
ATOM 938 O O . LYS A 1 117 ? -6.221 28.946 -20.349 1.00 44.56 117 LYS A O 1
ATOM 943 N N . LEU A 1 118 ? -8.177 27.896 -20.665 1.00 43.78 118 LEU A N 1
ATOM 944 C CA . LEU A 1 118 ? -7.638 26.824 -21.516 1.00 43.78 118 LEU A CA 1
ATOM 945 C C . LEU A 1 118 ? -7.382 27.260 -22.974 1.00 43.78 118 LEU A C 1
ATOM 947 O O . LEU A 1 118 ? -6.584 26.644 -23.671 1.00 43.78 118 LEU A O 1
ATOM 951 N N . ALA A 1 119 ? -8.045 28.321 -23.447 1.00 46.12 119 ALA A N 1
ATOM 952 C CA . ALA A 1 119 ? -7.955 28.775 -24.839 1.00 46.12 119 ALA A CA 1
ATOM 953 C C . ALA A 1 119 ? -6.794 29.754 -25.115 1.00 46.12 119 ALA A C 1
ATOM 955 O O . ALA A 1 119 ? -6.504 30.036 -26.274 1.00 46.12 119 ALA A O 1
ATOM 956 N N . LEU A 1 120 ? -6.126 30.272 -24.077 1.00 46.62 120 LEU A N 1
ATOM 957 C CA . LEU A 1 120 ? -5.046 31.262 -24.210 1.00 46.62 120 LEU A CA 1
ATOM 958 C C . LEU A 1 120 ? -3.628 30.670 -24.102 1.00 46.62 120 LEU A C 1
ATOM 960 O O . LEU A 1 120 ? -2.678 31.336 -24.498 1.00 46.62 120 LEU A O 1
ATOM 964 N N . GLU A 1 121 ? -3.471 29.421 -23.652 1.00 45.94 121 GLU A N 1
ATOM 965 C CA . GLU A 1 121 ? -2.154 28.758 -23.531 1.00 45.94 121 GLU A CA 1
ATOM 966 C C . GLU A 1 121 ? -1.853 27.768 -24.679 1.00 45.94 121 GLU A C 1
ATOM 968 O O . GLU A 1 121 ? -0.770 27.195 -24.750 1.00 45.94 121 GLU A O 1
ATOM 973 N N . GLY A 1 122 ? -2.784 27.597 -25.624 1.00 44.78 122 GLY A N 1
ATOM 974 C CA . GLY A 1 122 ? -2.699 26.628 -26.724 1.00 44.78 122 GLY A CA 1
ATOM 975 C C . GLY A 1 122 ? -2.097 27.139 -28.038 1.00 44.78 122 GLY A C 1
ATOM 976 O O . GLY A 1 122 ? -2.439 26.599 -29.088 1.00 44.78 122 GLY A O 1
ATOM 977 N N . SER A 1 123 ? -1.247 28.172 -28.037 1.00 46.84 123 SER A N 1
ATOM 978 C CA . SER A 1 123 ? -0.634 28.665 -29.280 1.00 46.84 123 SER A CA 1
ATOM 979 C C . SER A 1 123 ? 0.870 28.904 -29.156 1.00 46.84 123 SER A C 1
ATOM 981 O O . SER A 1 123 ? 1.319 29.863 -28.535 1.00 46.84 123 SER A O 1
ATOM 983 N N . SER A 1 124 ? 1.609 28.070 -29.895 1.00 39.84 124 SER A N 1
ATOM 984 C CA . SER A 1 124 ? 3.016 28.190 -30.295 1.00 39.84 124 SER A CA 1
ATOM 985 C C . SER A 1 124 ? 4.060 27.524 -29.392 1.00 39.84 124 SER A C 1
ATOM 987 O O . SER A 1 124 ? 4.610 28.132 -28.478 1.00 39.84 124 SER A O 1
ATOM 989 N N . ARG A 1 125 ? 4.428 26.291 -29.762 1.00 38.56 125 ARG A N 1
ATOM 990 C CA . ARG A 1 125 ? 5.834 25.887 -29.937 1.00 38.56 125 ARG A CA 1
ATOM 991 C C . ARG A 1 125 ? 5.914 24.694 -30.888 1.00 38.56 125 ARG A C 1
ATOM 993 O O . ARG A 1 125 ? 5.649 23.556 -30.521 1.00 38.56 125 ARG A O 1
ATOM 1000 N N . THR A 1 126 ? 6.274 24.984 -32.130 1.00 40.47 126 THR A N 1
ATOM 1001 C CA . THR A 1 126 ? 6.752 24.004 -33.104 1.00 40.47 126 THR A CA 1
ATOM 1002 C C . THR A 1 126 ? 8.137 23.544 -32.651 1.00 40.47 126 THR A C 1
ATOM 1004 O O . THR A 1 126 ? 9.045 24.369 -32.578 1.00 40.47 126 THR A O 1
ATOM 1007 N N . VAL A 1 127 ? 8.318 22.260 -32.343 1.00 35.91 127 VAL A N 1
ATOM 1008 C CA . VAL A 1 127 ? 9.657 21.676 -32.172 1.00 35.91 127 VAL A CA 1
ATOM 1009 C C . VAL A 1 127 ? 10.060 21.077 -33.515 1.00 35.91 127 VAL A C 1
ATOM 1011 O O . VAL A 1 127 ? 9.590 20.010 -33.903 1.00 35.91 127 VAL A O 1
ATOM 1014 N N . ARG A 1 128 ? 10.869 21.832 -34.261 1.00 34.44 128 ARG A N 1
ATOM 1015 C CA . ARG A 1 128 ? 11.787 21.298 -35.269 1.00 34.44 128 ARG A CA 1
ATOM 1016 C C . ARG A 1 128 ? 13.176 21.245 -34.632 1.00 34.44 128 ARG A C 1
ATOM 1018 O O . ARG A 1 128 ? 13.552 22.196 -33.953 1.00 34.44 128 ARG A O 1
ATOM 1025 N N . ASP A 1 129 ? 13.866 20.151 -34.924 1.00 36.41 129 ASP A N 1
ATOM 1026 C CA . ASP A 1 129 ? 15.303 19.898 -34.793 1.00 36.41 129 ASP A CA 1
ATOM 1027 C C . ASP A 1 129 ? 15.890 19.825 -33.374 1.00 36.41 129 ASP A C 1
ATOM 1029 O O . ASP A 1 129 ? 16.309 20.836 -32.815 1.00 36.41 129 ASP A O 1
ATOM 1033 N N . LEU A 1 130 ? 15.991 18.589 -32.864 1.00 36.03 130 LEU A N 1
ATOM 1034 C CA . LEU A 1 130 ? 17.194 17.997 -32.257 1.00 36.03 130 LEU A CA 1
ATOM 1035 C C . LEU A 1 130 ? 17.195 16.484 -32.520 1.00 36.03 130 LEU A C 1
ATOM 1037 O O . LEU A 1 130 ? 16.138 15.858 -32.284 1.00 36.03 130 LEU A O 1
#